Protein AF-A0A817YA42-F1 (afdb_monomer_lite)

Structure (mmCIF, N/CA/C/O backbone):
data_AF-A0A817YA42-F1
#
_entry.id   AF-A0A817YA42-F1
#
loop_
_atom_site.group_PDB
_atom_site.id
_atom_site.type_symbol
_atom_site.label_atom_id
_atom_site.label_alt_id
_atom_site.label_comp_id
_atom_site.label_asym_id
_atom_site.label_entity_id
_atom_site.label_seq_id
_atom_site.pdbx_PDB_ins_cod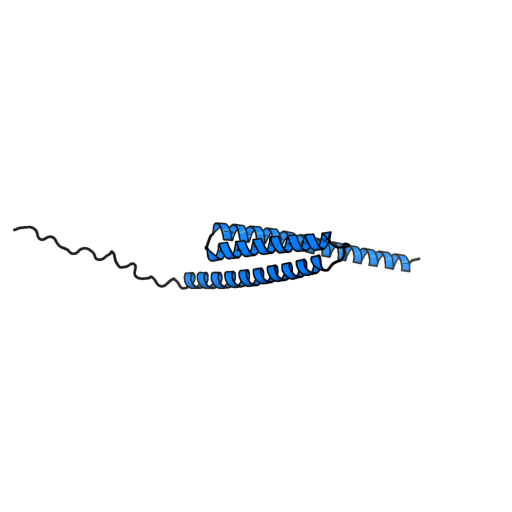e
_atom_site.Cartn_x
_atom_site.Cartn_y
_atom_site.Cartn_z
_atom_site.occupancy
_atom_site.B_iso_or_equiv
_atom_site.auth_seq_id
_atom_site.auth_comp_id
_atom_site.auth_asym_id
_atom_site.auth_atom_id
_atom_site.pdbx_PDB_model_num
ATOM 1 N N . MET A 1 1 ? -45.456 20.739 66.425 1.00 67.88 1 MET A N 1
ATOM 2 C CA . MET A 1 1 ? -44.773 19.498 66.003 1.00 67.88 1 MET A CA 1
ATOM 3 C C . MET A 1 1 ? -43.724 19.908 64.980 1.00 67.88 1 MET A C 1
ATOM 5 O O . MET A 1 1 ? -44.112 20.634 64.070 1.00 67.88 1 MET A O 1
ATOM 9 N N . PRO A 1 2 ? -42.426 19.602 65.153 1.00 51.25 2 PRO A N 1
ATOM 10 C CA . PRO A 1 2 ? -41.447 19.939 64.127 1.00 51.25 2 PRO A CA 1
ATOM 11 C C . PRO A 1 2 ? -41.668 19.028 62.901 1.00 51.25 2 PRO A C 1
ATOM 13 O O . PRO A 1 2 ? -42.015 17.859 63.088 1.00 51.25 2 PRO A O 1
ATOM 16 N N . PRO A 1 3 ? -41.540 19.544 61.668 1.00 56.12 3 PRO A N 1
ATOM 17 C CA . PRO A 1 3 ? -41.748 18.761 60.452 1.00 56.12 3 PRO A CA 1
ATOM 18 C C . PRO A 1 3 ? -40.688 17.655 60.325 1.00 56.12 3 PRO A C 1
ATOM 20 O O . PRO A 1 3 ? -39.501 17.902 60.534 1.00 56.12 3 PRO A O 1
ATOM 23 N N . GLN A 1 4 ? -41.122 16.433 60.002 1.00 65.50 4 GLN A N 1
ATOM 24 C CA . GLN A 1 4 ? -40.232 15.316 59.683 1.00 65.50 4 GLN A CA 1
ATOM 25 C C . GLN A 1 4 ? -39.715 15.496 58.250 1.00 65.50 4 GLN A C 1
ATOM 27 O O . GLN A 1 4 ? -40.502 15.562 57.311 1.00 65.50 4 GLN A O 1
ATOM 32 N N . ILE A 1 5 ? -38.396 15.618 58.099 1.00 60.88 5 ILE A N 1
ATOM 33 C CA . ILE A 1 5 ? -37.717 15.560 56.802 1.00 60.88 5 ILE A CA 1
ATOM 34 C C . ILE A 1 5 ? -37.718 14.087 56.384 1.00 60.88 5 ILE A C 1
ATOM 36 O O . ILE A 1 5 ? -37.093 13.260 57.049 1.00 60.88 5 ILE A O 1
ATOM 40 N N . ASP A 1 6 ? -38.459 13.761 55.327 1.00 60.62 6 ASP A N 1
ATOM 41 C CA . ASP A 1 6 ? -38.446 12.440 54.706 1.00 60.62 6 ASP A CA 1
ATOM 42 C C . ASP A 1 6 ? -37.123 12.269 53.945 1.00 60.62 6 ASP A C 1
ATOM 44 O O . ASP A 1 6 ? -36.902 12.870 52.894 1.00 60.62 6 ASP A O 1
ATOM 48 N N . ASN A 1 7 ? -36.202 11.505 54.534 1.00 59.59 7 ASN A N 1
ATOM 49 C CA . ASN A 1 7 ? -34.897 11.181 53.960 1.00 59.59 7 ASN A CA 1
ATOM 50 C C . ASN A 1 7 ? -34.974 9.965 53.023 1.00 59.59 7 ASN A C 1
ATOM 52 O O . ASN A 1 7 ? -34.026 9.178 52.956 1.00 59.59 7 ASN A O 1
ATOM 56 N N . THR A 1 8 ? -36.046 9.806 52.247 1.00 64.38 8 THR A N 1
ATOM 57 C CA . THR A 1 8 ? -35.938 9.051 50.996 1.00 64.38 8 THR A CA 1
ATOM 58 C C . THR A 1 8 ? -35.163 9.906 49.999 1.00 64.38 8 THR A C 1
ATOM 60 O O . THR A 1 8 ? -35.722 10.494 49.076 1.00 64.38 8 THR A O 1
ATOM 63 N N . LEU A 1 9 ? -33.851 10.017 50.218 1.00 57.41 9 LEU A N 1
ATOM 64 C CA . LEU A 1 9 ? -32.922 10.348 49.152 1.00 57.41 9 LEU A CA 1
ATOM 65 C C . LEU A 1 9 ? -33.160 9.266 48.085 1.00 57.41 9 LEU A C 1
ATOM 67 O O . LEU A 1 9 ? -32.939 8.092 48.401 1.00 57.41 9 LEU A O 1
ATOM 71 N N . PRO A 1 10 ? -33.673 9.582 46.882 1.00 56.03 10 PRO A N 1
ATOM 72 C CA . PRO A 1 10 ? -33.737 8.578 45.840 1.00 56.03 10 PRO A CA 1
ATOM 73 C C . PRO A 1 10 ? -32.297 8.132 45.590 1.00 56.03 10 PRO A C 1
ATOM 75 O O . PRO A 1 10 ? -31.451 8.915 45.162 1.00 56.03 10 PRO A O 1
ATOM 78 N N . LEU A 1 11 ? -32.015 6.866 45.889 1.00 56.91 11 LEU A N 1
ATOM 79 C CA . LEU A 1 11 ? -30.792 6.155 45.515 1.00 56.91 11 LEU A CA 1
ATOM 80 C C . LEU A 1 11 ? -30.740 5.916 43.988 1.00 56.91 11 LEU A C 1
ATOM 82 O O . LEU A 1 11 ? -30.109 4.978 43.523 1.00 56.91 11 LEU A O 1
ATOM 86 N N . ASP A 1 12 ? -31.337 6.806 43.190 1.00 57.91 12 ASP A N 1
ATOM 87 C CA . ASP A 1 12 ? -31.345 6.799 41.719 1.00 57.91 12 ASP A CA 1
ATOM 88 C C . ASP A 1 12 ? -30.008 7.302 41.133 1.00 57.91 12 ASP A C 1
ATOM 90 O O . ASP A 1 12 ? -29.924 7.748 39.989 1.00 57.91 12 ASP A O 1
ATOM 94 N N . GLY A 1 13 ? -28.943 7.276 41.937 1.00 57.34 13 GLY A N 1
ATOM 95 C CA . GLY A 1 13 ? -27.586 7.627 41.530 1.00 57.34 13 GLY A CA 1
ATOM 96 C C . GLY A 1 13 ? -26.712 6.431 41.150 1.00 57.34 13 GLY A C 1
ATOM 97 O O . GLY A 1 13 ? -25.646 6.661 40.586 1.00 57.34 13 GLY A O 1
ATOM 98 N N . ASP A 1 14 ? -27.142 5.193 41.434 1.00 56.22 14 ASP A N 1
ATOM 99 C CA . ASP A 1 14 ? -26.296 3.989 41.306 1.00 56.22 14 ASP A CA 1
ATOM 100 C C . ASP A 1 14 ? -26.826 2.918 40.332 1.00 56.22 14 ASP A C 1
ATOM 102 O O . ASP A 1 14 ? -26.160 1.914 40.093 1.00 56.22 14 ASP A O 1
ATOM 106 N N . GLU A 1 15 ? -27.956 3.145 39.654 1.00 55.56 15 GLU A N 1
ATOM 107 C CA . GLU A 1 15 ? -28.365 2.338 38.491 1.00 55.56 15 GLU A CA 1
ATOM 108 C C . GLU A 1 15 ? -27.784 2.906 37.182 1.00 55.56 15 GLU A C 1
ATOM 110 O O . GLU A 1 15 ? -28.469 3.248 36.220 1.00 55.56 15 GLU A O 1
ATOM 115 N N . LYS A 1 16 ? -26.455 2.981 37.122 1.00 58.19 16 LYS A N 1
ATOM 116 C CA . LYS A 1 16 ? -25.726 2.760 35.862 1.00 58.19 16 LYS A CA 1
ATOM 117 C C . LYS A 1 16 ? -24.800 1.564 36.039 1.00 58.19 16 LYS A C 1
ATOM 119 O O . LYS A 1 16 ? -23.617 1.620 35.729 1.00 58.19 16 LYS A O 1
ATOM 124 N N . ILE A 1 17 ? -25.373 0.488 36.574 1.00 55.91 17 ILE A N 1
ATOM 125 C CA . ILE A 1 17 ? -24.793 -0.850 36.550 1.00 55.91 17 ILE A CA 1
ATOM 126 C C . ILE A 1 17 ? -24.661 -1.234 35.078 1.00 55.91 17 ILE A C 1
ATOM 128 O O . ILE A 1 17 ? -25.667 -1.372 34.385 1.00 55.91 17 ILE A O 1
ATOM 132 N N . ASP A 1 18 ? -23.414 -1.315 34.618 1.00 60.91 18 ASP A N 1
ATOM 133 C CA . ASP A 1 18 ? -22.909 -2.114 33.502 1.00 60.91 18 ASP A CA 1
ATOM 134 C C . ASP A 1 18 ? -23.999 -2.766 32.644 1.00 60.91 18 ASP A C 1
ATOM 136 O O . ASP A 1 18 ? -24.293 -3.958 32.762 1.00 60.91 18 ASP A O 1
ATOM 140 N N . GLN A 1 19 ? -24.605 -1.980 31.751 1.0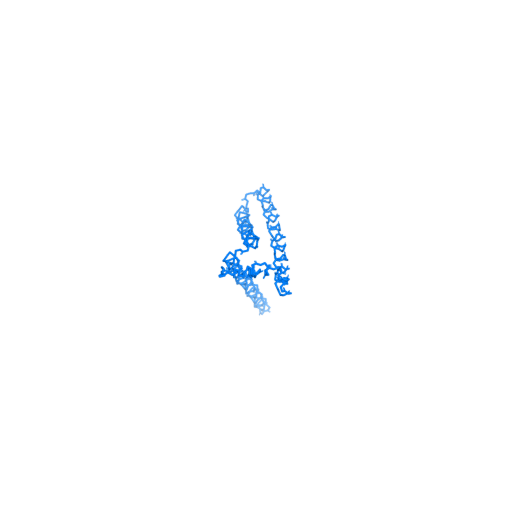0 58.50 19 GLN A N 1
ATOM 141 C CA . GLN A 1 19 ? -25.424 -2.558 30.699 1.00 58.50 19 GLN A CA 1
ATOM 142 C C . GLN A 1 19 ? -24.494 -3.494 29.915 1.00 58.50 19 GLN A C 1
ATOM 144 O O . GLN A 1 19 ? -23.466 -3.023 29.412 1.00 58.50 19 GLN A O 1
ATOM 149 N N . PRO A 1 20 ? -24.782 -4.808 29.831 1.00 60.38 20 PRO A N 1
ATOM 150 C CA . PRO A 1 20 ? -23.977 -5.695 29.013 1.00 60.38 20 PRO A CA 1
ATOM 151 C C . PRO A 1 20 ? -23.940 -5.095 27.608 1.00 60.38 20 PRO A C 1
ATOM 153 O O . PRO A 1 20 ? -24.995 -4.829 27.031 1.00 60.38 20 PRO A O 1
ATOM 156 N N . LEU A 1 21 ? -22.726 -4.812 27.108 1.00 63.69 21 LEU A N 1
ATOM 157 C CA . LEU A 1 21 ? -22.497 -4.322 25.745 1.00 63.69 21 LEU A CA 1
ATOM 158 C C . LEU A 1 21 ? -23.414 -5.104 24.818 1.00 63.69 21 LEU A C 1
ATOM 160 O O . LEU A 1 21 ? -23.349 -6.340 24.834 1.00 63.69 21 LEU A O 1
ATOM 164 N N . SER A 1 22 ? -24.254 -4.397 24.056 1.00 73.81 22 SER A N 1
ATOM 165 C CA . SER A 1 22 ? -25.194 -5.066 23.167 1.00 73.81 22 SER A CA 1
ATOM 166 C C . SER A 1 22 ? -24.409 -6.021 22.271 1.00 73.81 22 SER A C 1
ATOM 168 O O . SER A 1 22 ? -23.252 -5.754 21.921 1.00 73.81 22 SER A O 1
ATOM 170 N N . ASP A 1 23 ? -25.007 -7.149 21.897 1.00 79.75 23 ASP A N 1
ATOM 171 C CA . ASP A 1 23 ? -24.336 -8.151 21.058 1.00 79.75 23 ASP A CA 1
ATOM 172 C C . ASP A 1 23 ? -23.726 -7.526 19.787 1.00 79.75 23 ASP A C 1
ATOM 174 O O . ASP A 1 23 ? -22.699 -7.978 19.271 1.00 79.75 23 ASP A O 1
ATOM 178 N N . ASN A 1 24 ? -24.320 -6.422 19.323 1.00 80.50 24 ASN A N 1
ATOM 179 C CA . ASN A 1 24 ? -23.842 -5.629 18.203 1.00 80.50 24 ASN A CA 1
ATOM 180 C C . ASN A 1 24 ? -22.522 -4.896 18.509 1.00 80.50 24 ASN A C 1
ATOM 182 O O . ASN A 1 24 ? -21.579 -4.957 17.717 1.00 80.50 24 ASN A O 1
ATOM 186 N N . ASP A 1 25 ? -22.399 -4.282 19.685 1.00 83.31 25 ASP A N 1
ATOM 187 C CA . ASP A 1 25 ? -21.184 -3.577 20.110 1.00 83.31 25 ASP A CA 1
ATOM 188 C C . ASP A 1 25 ? -20.020 -4.549 20.329 1.00 83.31 25 ASP A C 1
ATOM 190 O O . ASP A 1 25 ? -18.876 -4.278 19.944 1.00 83.31 25 ASP A O 1
ATOM 194 N N . GLN A 1 26 ? -20.307 -5.742 20.856 1.00 78.75 26 GLN A N 1
ATOM 195 C CA . GLN A 1 26 ? -19.303 -6.798 20.990 1.00 78.75 26 GLN A CA 1
ATOM 196 C C . GLN A 1 26 ? -18.797 -7.307 19.632 1.00 78.75 26 GLN A C 1
ATOM 198 O O . GLN A 1 26 ? -17.602 -7.595 19.485 1.00 78.75 26 GLN A O 1
ATOM 203 N N . ASN A 1 27 ? -19.676 -7.411 18.630 1.00 84.62 27 ASN A N 1
ATOM 204 C CA . ASN A 1 27 ? -19.291 -7.789 17.269 1.00 84.62 27 ASN A CA 1
ATOM 205 C C . ASN A 1 27 ? -18.412 -6.713 16.609 1.00 84.62 27 ASN A C 1
ATOM 207 O O . ASN A 1 27 ? -17.389 -7.046 16.003 1.00 84.62 27 ASN A O 1
ATOM 211 N N . ILE A 1 28 ? -18.740 -5.429 16.790 1.00 82.31 28 ILE A N 1
ATOM 212 C CA . ILE A 1 28 ? -17.928 -4.305 16.292 1.00 82.31 28 ILE A CA 1
ATOM 213 C C . ILE A 1 28 ? -16.524 -4.335 16.912 1.00 82.31 28 ILE A C 1
ATOM 215 O O . ILE A 1 28 ? -15.522 -4.194 16.202 1.00 82.31 28 ILE A O 1
ATOM 219 N N . ILE A 1 29 ? -16.422 -4.573 18.223 1.00 84.06 29 ILE A N 1
ATOM 220 C CA . ILE A 1 29 ? -15.130 -4.688 18.917 1.00 84.06 29 ILE A CA 1
ATOM 221 C C . ILE A 1 29 ? -14.310 -5.864 18.364 1.00 84.06 29 ILE A C 1
ATOM 223 O O . ILE A 1 29 ? -13.099 -5.728 18.165 1.00 84.06 29 ILE A O 1
ATOM 227 N N . ARG A 1 30 ? -14.942 -7.010 18.078 1.00 86.00 30 ARG A N 1
ATOM 228 C CA . ARG A 1 30 ? -14.262 -8.169 17.472 1.00 86.00 30 ARG A CA 1
ATOM 229 C C . ARG A 1 30 ? -13.705 -7.848 16.084 1.00 86.00 30 ARG A C 1
ATOM 231 O O . ARG A 1 30 ? -12.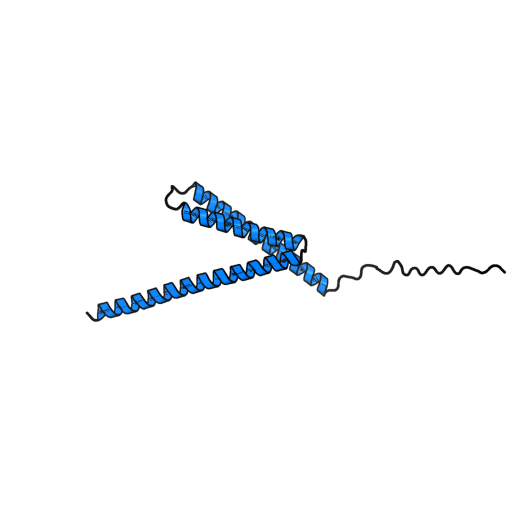528 -8.111 15.842 1.00 86.00 30 ARG A O 1
ATOM 238 N N . ILE A 1 31 ? -14.492 -7.218 15.209 1.00 86.88 31 ILE A N 1
ATOM 239 C CA . ILE A 1 31 ? -14.042 -6.827 13.860 1.00 86.88 31 ILE A CA 1
ATOM 240 C C . ILE A 1 31 ? -12.844 -5.871 13.931 1.00 86.88 31 ILE A C 1
ATOM 242 O O . ILE A 1 31 ? -11.859 -6.064 13.217 1.00 86.88 31 ILE A O 1
ATOM 246 N N . LYS A 1 32 ? -12.871 -4.889 14.842 1.00 84.56 32 LYS A N 1
ATOM 247 C CA . LYS A 1 32 ? -11.747 -3.958 15.044 1.00 84.56 32 LYS A CA 1
ATOM 248 C C . LYS A 1 32 ? -10.457 -4.675 15.462 1.00 84.56 32 LYS A C 1
ATOM 250 O O . LYS A 1 32 ? -9.381 -4.306 14.993 1.00 84.56 32 LYS A O 1
ATOM 255 N N . LYS A 1 33 ? -10.543 -5.721 16.293 1.00 87.00 33 LYS A N 1
ATOM 256 C CA . LYS A 1 33 ? -9.376 -6.538 16.682 1.00 87.00 33 LYS A CA 1
ATOM 257 C C . LYS A 1 33 ? -8.783 -7.294 15.492 1.00 87.00 33 LYS A C 1
ATOM 259 O O . LYS A 1 33 ? -7.564 -7.296 15.329 1.00 87.00 33 LYS A O 1
ATOM 264 N N . TYR A 1 34 ? -9.623 -7.890 14.645 1.00 90.19 34 TYR A N 1
ATOM 265 C CA . TYR A 1 34 ? -9.154 -8.562 13.428 1.00 90.19 34 TYR A CA 1
ATOM 266 C C . TYR A 1 34 ? -8.513 -7.581 12.442 1.00 90.19 34 TYR A C 1
ATOM 268 O O . TYR A 1 34 ? -7.458 -7.884 11.888 1.00 90.19 34 TYR A O 1
ATOM 276 N N . LEU A 1 35 ? -9.090 -6.385 12.282 1.00 88.44 35 LEU A N 1
ATOM 277 C CA . LEU A 1 35 ? -8.509 -5.324 11.457 1.00 88.44 35 LEU A CA 1
ATOM 278 C C . LEU A 1 35 ? -7.124 -4.904 11.969 1.00 88.44 35 LEU A C 1
ATOM 280 O O . LEU A 1 35 ? -6.186 -4.819 11.183 1.00 88.44 35 LEU A O 1
ATOM 284 N N . LEU A 1 36 ? -6.971 -4.696 13.281 1.00 90.44 36 LEU A N 1
ATOM 285 C CA . LEU A 1 36 ? -5.682 -4.357 13.890 1.00 90.44 36 LEU A CA 1
ATOM 286 C C . LEU A 1 36 ? -4.625 -5.441 13.617 1.00 90.44 36 LEU A C 1
ATOM 288 O O . LEU A 1 36 ? -3.504 -5.124 13.223 1.00 90.44 36 LEU A O 1
ATOM 292 N N . MET A 1 37 ? -4.990 -6.715 13.799 1.00 92.19 37 MET A N 1
ATOM 293 C CA . MET A 1 37 ? -4.094 -7.847 13.552 1.00 92.19 37 MET A CA 1
ATOM 294 C C . MET A 1 37 ? -3.676 -7.927 12.079 1.00 92.19 37 MET A C 1
ATOM 296 O O . MET A 1 37 ? -2.495 -8.109 11.789 1.00 92.19 37 MET A O 1
ATOM 300 N N . LEU A 1 38 ? -4.618 -7.733 11.152 1.00 91.06 38 LEU A N 1
ATOM 301 C CA . LEU A 1 38 ? -4.336 -7.711 9.717 1.00 91.06 38 LEU A CA 1
ATOM 302 C C . LEU A 1 38 ? -3.378 -6.569 9.346 1.00 91.06 38 LEU A C 1
ATOM 304 O O . LEU A 1 38 ? -2.391 -6.798 8.648 1.00 91.06 38 LEU A O 1
ATOM 308 N N . LEU A 1 39 ? -3.634 -5.355 9.846 1.00 89.75 39 LEU A N 1
ATOM 309 C CA . LEU A 1 39 ? -2.780 -4.187 9.606 1.00 89.75 39 LEU A CA 1
ATOM 310 C C . LEU A 1 39 ? -1.364 -4.391 10.155 1.00 89.75 39 LEU A C 1
ATOM 312 O O . LEU A 1 39 ? -0.396 -3.992 9.512 1.00 89.75 39 LEU A O 1
ATOM 316 N N . PHE A 1 40 ? -1.232 -5.043 11.311 1.00 91.19 40 PHE A N 1
ATOM 317 C CA . PHE A 1 40 ? 0.067 -5.359 11.899 1.00 91.19 40 PHE A CA 1
ATOM 318 C C . PHE A 1 40 ? 0.861 -6.368 11.062 1.00 91.19 40 PHE A C 1
ATOM 320 O O . PHE A 1 40 ? 2.036 -6.138 10.781 1.00 91.19 40 PHE A O 1
ATOM 327 N N . ILE A 1 41 ? 0.219 -7.452 10.609 1.00 93.81 41 ILE A N 1
ATOM 328 C CA . ILE A 1 41 ? 0.855 -8.442 9.725 1.00 93.81 41 ILE A CA 1
ATOM 329 C C . ILE A 1 41 ? 1.316 -7.764 8.433 1.00 93.81 41 ILE A C 1
ATOM 331 O O . ILE A 1 41 ? 2.461 -7.937 8.017 1.00 93.81 41 ILE A O 1
ATOM 335 N N . GLN A 1 42 ? 0.455 -6.944 7.832 1.00 89.19 42 GLN A N 1
ATOM 336 C CA . GLN A 1 42 ? 0.777 -6.249 6.593 1.00 89.19 42 GLN A CA 1
ATOM 337 C C . GLN A 1 42 ? 1.929 -5.252 6.776 1.00 89.19 42 GLN A C 1
ATOM 339 O O . GLN A 1 42 ? 2.812 -5.167 5.922 1.00 89.19 42 GLN A O 1
ATOM 344 N N . TRP A 1 43 ? 1.970 -4.547 7.907 1.00 92.75 43 TRP A N 1
ATOM 345 C CA . TRP A 1 43 ? 3.084 -3.669 8.252 1.00 92.75 43 TRP A CA 1
ATOM 346 C C . TRP A 1 43 ? 4.407 -4.441 8.368 1.00 92.75 43 TRP A C 1
ATOM 348 O O . TRP A 1 43 ? 5.399 -4.019 7.776 1.00 92.75 43 TRP A O 1
ATOM 358 N N . ILE A 1 44 ? 4.420 -5.604 9.033 1.00 91.38 44 ILE A N 1
ATOM 359 C CA . ILE A 1 44 ? 5.615 -6.466 9.113 1.00 91.38 44 ILE A CA 1
ATOM 360 C C . ILE A 1 44 ? 6.079 -6.883 7.716 1.00 91.38 44 ILE A C 1
ATOM 362 O O . ILE A 1 44 ? 7.267 -6.777 7.416 1.00 91.38 44 ILE A O 1
ATOM 366 N N . VAL A 1 45 ? 5.162 -7.320 6.847 1.00 89.38 45 VAL A N 1
ATOM 367 C CA . VAL A 1 45 ? 5.495 -7.701 5.464 1.00 89.38 45 VAL A CA 1
ATOM 368 C C . VAL A 1 45 ? 6.161 -6.537 4.722 1.00 89.38 45 VAL A C 1
ATOM 370 O O . VAL A 1 45 ? 7.151 -6.743 4.017 1.00 89.38 45 VAL A O 1
ATOM 373 N N . CYS A 1 46 ? 5.680 -5.307 4.920 1.00 88.38 46 CYS A N 1
ATOM 374 C CA . CYS A 1 46 ? 6.274 -4.113 4.315 1.00 88.38 46 CYS A CA 1
ATOM 375 C C . CYS A 1 46 ? 7.681 -3.827 4.854 1.00 88.38 46 CYS A C 1
ATOM 377 O O . CYS A 1 46 ? 8.585 -3.565 4.063 1.00 88.38 46 CYS A O 1
ATOM 379 N N . VAL A 1 47 ? 7.895 -3.952 6.168 1.00 89.25 47 VAL A N 1
ATOM 380 C CA . VAL A 1 47 ? 9.220 -3.781 6.791 1.00 89.25 47 VAL A CA 1
ATOM 381 C C . VAL A 1 47 ? 10.208 -4.839 6.295 1.00 89.25 47 VAL A C 1
ATOM 383 O O . VAL A 1 47 ? 11.349 -4.509 5.976 1.00 89.25 47 VAL A O 1
ATOM 386 N N . VAL A 1 48 ? 9.778 -6.098 6.172 1.00 88.69 48 VAL A N 1
ATOM 387 C CA . VAL A 1 48 ? 10.614 -7.181 5.629 1.00 88.69 48 VAL A CA 1
ATOM 388 C C . VAL A 1 48 ? 10.956 -6.914 4.164 1.00 88.69 48 VAL A C 1
ATOM 390 O O . VAL A 1 48 ? 12.121 -7.004 3.785 1.00 88.69 48 VAL A O 1
ATOM 393 N N . THR A 1 49 ? 9.973 -6.517 3.353 1.00 84.69 49 THR A N 1
ATOM 394 C CA . THR A 1 49 ? 10.183 -6.179 1.934 1.00 84.69 49 THR A CA 1
ATOM 395 C C . THR A 1 49 ? 11.149 -5.004 1.783 1.00 84.69 49 THR A C 1
ATOM 397 O O . THR A 1 49 ? 12.053 -5.046 0.950 1.00 84.69 49 THR A O 1
ATOM 400 N N . PHE A 1 50 ? 11.014 -3.984 2.634 1.00 84.69 50 PHE A N 1
ATOM 401 C CA . PHE A 1 50 ? 11.948 -2.866 2.705 1.00 84.69 50 PHE A CA 1
ATOM 402 C C . PHE A 1 50 ? 13.363 -3.324 3.081 1.00 84.69 50 PHE A C 1
ATOM 404 O O . PHE A 1 50 ? 14.321 -2.924 2.426 1.00 84.69 50 PHE A O 1
ATOM 411 N N . GLY A 1 51 ? 13.507 -4.194 4.086 1.00 86.75 51 GLY A N 1
ATOM 412 C CA . GLY A 1 51 ? 14.802 -4.745 4.494 1.00 86.75 51 GLY A CA 1
ATOM 413 C C . GLY A 1 51 ? 15.488 -5.543 3.382 1.00 86.75 51 GLY A C 1
ATOM 414 O O . GLY A 1 51 ? 16.687 -5.378 3.164 1.00 86.75 51 GLY A O 1
ATOM 415 N N . VAL A 1 52 ? 14.727 -6.347 2.631 1.00 84.69 52 VAL A N 1
ATOM 416 C CA . VAL A 1 52 ? 15.235 -7.066 1.450 1.00 84.69 52 VAL A CA 1
ATOM 417 C C . VAL A 1 52 ? 15.666 -6.080 0.363 1.00 84.69 52 VAL A C 1
ATOM 419 O O . VAL A 1 52 ? 16.773 -6.201 -0.152 1.00 84.69 52 VAL A O 1
ATOM 422 N N . GLY A 1 53 ? 14.847 -5.067 0.064 1.00 82.62 53 GLY A N 1
ATOM 423 C CA . GLY A 1 53 ? 15.192 -4.025 -0.907 1.00 82.62 53 GLY A CA 1
ATOM 424 C C . GLY A 1 53 ? 16.449 -3.243 -0.518 1.00 82.62 53 GLY A C 1
ATOM 425 O O . GLY A 1 53 ? 17.303 -2.994 -1.366 1.00 82.62 53 GLY A O 1
ATOM 426 N N . LEU A 1 54 ? 16.611 -2.921 0.768 1.00 85.81 54 LEU A N 1
ATOM 427 C CA . LEU A 1 54 ? 17.803 -2.257 1.297 1.00 85.81 54 LEU A CA 1
ATOM 428 C C . LEU A 1 54 ? 19.046 -3.134 1.168 1.00 85.81 54 LEU A C 1
ATOM 430 O O . LEU A 1 54 ? 20.101 -2.652 0.766 1.00 85.81 54 LEU A O 1
ATOM 434 N N . PHE A 1 55 ? 18.926 -4.423 1.481 1.00 85.75 55 PHE A N 1
ATOM 435 C CA . PHE A 1 55 ? 20.023 -5.367 1.313 1.00 85.75 55 PHE A CA 1
ATOM 436 C C . PHE A 1 55 ? 20.434 -5.492 -0.161 1.00 85.75 55 PHE A C 1
ATOM 438 O O . PHE A 1 55 ? 21.620 -5.397 -0.473 1.00 85.75 55 PHE A O 1
ATOM 445 N N . SER A 1 56 ? 19.467 -5.625 -1.074 1.00 79.62 56 SER A N 1
ATOM 446 C CA . SER A 1 56 ? 19.724 -5.643 -2.518 1.00 79.62 56 SER A CA 1
ATOM 447 C C . SER A 1 56 ? 20.384 -4.349 -3.005 1.00 79.62 56 SER A C 1
ATOM 449 O O . SER A 1 56 ? 21.320 -4.416 -3.795 1.00 79.62 56 SER A O 1
ATOM 451 N N . ALA A 1 57 ? 19.977 -3.190 -2.475 1.00 80.81 57 ALA A N 1
ATOM 452 C CA . ALA A 1 57 ? 20.589 -1.892 -2.773 1.00 80.81 57 ALA A CA 1
ATOM 453 C C . ALA A 1 57 ? 22.067 -1.820 -2.406 1.00 80.81 57 ALA A C 1
ATOM 455 O O . ALA A 1 57 ? 22.868 -1.262 -3.149 1.00 80.81 57 ALA A O 1
ATOM 456 N N . LEU A 1 58 ? 22.414 -2.369 -1.244 1.00 82.62 58 LEU A N 1
ATOM 457 C CA . LEU A 1 58 ? 23.785 -2.381 -0.747 1.00 82.62 58 LEU A CA 1
ATOM 458 C C . LEU A 1 58 ? 24.653 -3.419 -1.474 1.00 82.62 58 LEU A C 1
ATOM 460 O O . LEU A 1 58 ? 25.870 -3.258 -1.522 1.00 82.62 58 LEU A O 1
ATOM 464 N N . ALA A 1 59 ? 24.040 -4.472 -2.024 1.00 80.56 59 ALA A N 1
ATOM 465 C CA . ALA A 1 59 ? 24.727 -5.544 -2.740 1.00 80.56 59 ALA A CA 1
ATOM 466 C C . ALA A 1 59 ? 24.915 -5.269 -4.247 1.00 80.56 59 ALA A C 1
ATOM 468 O O . ALA A 1 59 ? 25.834 -5.823 -4.854 1.00 80.56 59 ALA A O 1
ATOM 469 N N . GLU A 1 60 ? 24.067 -4.447 -4.875 1.00 73.25 60 GLU A N 1
ATOM 470 C CA . GLU A 1 60 ? 24.156 -4.145 -6.308 1.00 73.25 60 GLU A CA 1
ATOM 471 C C . GLU A 1 60 ? 25.274 -3.142 -6.642 1.00 73.25 60 GLU A C 1
ATOM 473 O O . GLU A 1 60 ? 25.325 -2.016 -6.147 1.00 73.25 60 GLU A O 1
ATOM 478 N N . ASN A 1 61 ? 26.143 -3.524 -7.583 1.00 65.12 61 ASN A N 1
ATOM 479 C CA . ASN A 1 61 ? 27.181 -2.656 -8.131 1.00 65.12 61 ASN A CA 1
ATOM 480 C C . ASN A 1 61 ? 26.569 -1.731 -9.209 1.00 65.12 61 ASN A C 1
ATOM 482 O O . ASN A 1 61 ? 26.399 -2.118 -10.363 1.00 65.12 61 ASN A O 1
ATOM 486 N N . SER A 1 62 ? 26.172 -0.533 -8.775 1.00 57.94 62 SER A N 1
ATOM 487 C CA . SER A 1 62 ? 25.915 0.728 -9.503 1.00 57.94 62 SER A CA 1
ATOM 488 C C . SER A 1 62 ? 24.954 0.819 -10.705 1.00 57.94 62 SER A C 1
ATOM 490 O O . SER A 1 62 ? 24.442 1.914 -10.941 1.00 57.94 62 SER A O 1
ATOM 492 N N . ALA A 1 63 ? 24.623 -0.250 -11.433 1.00 61.62 63 ALA A N 1
ATOM 493 C CA . ALA A 1 63 ? 23.839 -0.130 -12.673 1.00 61.62 63 ALA A CA 1
ATOM 494 C C . ALA A 1 63 ? 22.321 0.082 -12.461 1.00 61.62 63 ALA A C 1
ATOM 496 O O . ALA A 1 63 ? 21.676 0.730 -13.281 1.00 61.62 63 ALA A O 1
ATOM 497 N N . ASN A 1 64 ? 21.755 -0.401 -11.349 1.00 70.81 64 ASN A N 1
ATOM 498 C CA . ASN A 1 64 ? 20.309 -0.354 -11.066 1.00 70.81 64 ASN A CA 1
ATOM 499 C C . ASN A 1 64 ? 19.923 0.539 -9.878 1.00 70.81 64 ASN A C 1
ATOM 501 O O . ASN A 1 64 ? 18.779 0.497 -9.421 1.00 70.81 64 ASN A O 1
ATOM 505 N N . ILE A 1 65 ? 20.841 1.392 -9.404 1.00 74.75 65 ILE A N 1
ATOM 506 C CA . ILE A 1 65 ? 20.641 2.229 -8.208 1.00 74.75 65 ILE A CA 1
ATOM 507 C C . ILE A 1 65 ? 19.307 2.994 -8.255 1.00 74.75 65 ILE A C 1
ATOM 509 O O . ILE A 1 65 ? 18.626 3.093 -7.239 1.00 74.75 65 ILE A O 1
ATOM 513 N N . SER A 1 66 ? 18.891 3.496 -9.424 1.00 78.94 66 SER A N 1
ATOM 514 C CA . SER A 1 66 ? 17.639 4.255 -9.555 1.00 78.94 66 SER A CA 1
ATOM 515 C C . SER A 1 66 ? 16.390 3.419 -9.241 1.00 78.94 66 SER A C 1
ATOM 517 O O . SER A 1 66 ? 15.568 3.842 -8.428 1.00 78.94 66 SER A O 1
ATOM 519 N N . ASN A 1 67 ? 16.271 2.216 -9.811 1.00 77.88 67 ASN A N 1
ATOM 520 C CA . ASN A 1 67 ? 15.124 1.330 -9.580 1.00 77.88 67 ASN A CA 1
ATOM 521 C C . ASN A 1 67 ? 15.094 0.840 -8.130 1.00 77.88 67 ASN A C 1
ATOM 523 O O . ASN A 1 67 ? 14.042 0.798 -7.490 1.00 77.88 67 ASN A O 1
ATOM 527 N N . THR A 1 68 ? 16.268 0.532 -7.589 1.00 80.50 68 THR A N 1
ATOM 528 C CA . THR A 1 68 ? 16.404 0.041 -6.223 1.00 80.50 68 THR A CA 1
ATOM 529 C C . THR A 1 68 ? 16.083 1.129 -5.185 1.00 80.50 68 THR A C 1
ATOM 531 O O . THR A 1 68 ? 15.377 0.865 -4.209 1.00 80.50 68 THR A O 1
ATOM 534 N N . ILE A 1 69 ? 16.471 2.387 -5.433 1.00 83.19 69 ILE A N 1
ATOM 535 C CA . ILE A 1 69 ? 16.044 3.542 -4.622 1.00 83.19 69 ILE A CA 1
ATOM 536 C C . ILE A 1 69 ? 14.526 3.764 -4.715 1.00 83.19 69 ILE A C 1
ATOM 538 O O . ILE A 1 69 ? 13.888 4.030 -3.696 1.00 83.19 69 ILE A O 1
ATOM 542 N N . GLN A 1 70 ? 13.922 3.640 -5.901 1.00 80.75 70 GLN A N 1
ATOM 543 C CA . GLN A 1 70 ? 12.468 3.785 -6.060 1.00 80.75 70 GLN A CA 1
ATOM 544 C C . GLN A 1 70 ? 11.697 2.726 -5.258 1.00 80.75 70 GLN A C 1
ATOM 546 O O . GLN A 1 70 ? 10.725 3.064 -4.579 1.00 80.75 70 GLN A O 1
ATOM 551 N N . LEU A 1 71 ? 12.158 1.470 -5.271 1.00 80.31 71 LEU A N 1
ATOM 552 C CA . LEU A 1 71 ? 11.582 0.388 -4.463 1.00 80.31 71 LEU A CA 1
ATOM 553 C C . LEU A 1 71 ? 11.712 0.656 -2.957 1.00 80.31 71 LEU A C 1
ATOM 555 O O . LEU A 1 71 ? 10.756 0.434 -2.211 1.00 80.31 71 LEU A O 1
ATOM 559 N N . LEU A 1 72 ? 12.855 1.185 -2.510 1.00 86.31 72 LEU A N 1
ATOM 560 C CA . LEU A 1 72 ? 13.070 1.600 -1.120 1.00 86.31 72 LEU A CA 1
ATOM 561 C C . LEU A 1 72 ? 12.092 2.698 -0.688 1.00 86.31 72 LEU A C 1
ATOM 563 O O . LEU A 1 72 ? 11.448 2.571 0.355 1.00 86.31 72 LEU A O 1
ATOM 567 N N . ILE A 1 73 ? 11.946 3.753 -1.496 1.00 87.25 73 ILE A N 1
ATOM 568 C CA . ILE A 1 73 ? 11.012 4.855 -1.219 1.00 87.25 73 ILE A CA 1
ATOM 569 C C . ILE A 1 73 ? 9.581 4.323 -1.145 1.00 87.25 73 ILE A C 1
ATOM 571 O O . ILE A 1 73 ? 8.859 4.633 -0.197 1.00 87.25 73 ILE A O 1
ATOM 575 N N . LEU A 1 74 ? 9.181 3.481 -2.102 1.00 84.31 74 LEU A N 1
ATOM 576 C CA . LEU A 1 74 ? 7.854 2.874 -2.115 1.00 84.31 74 LEU A CA 1
ATOM 577 C C . LEU A 1 74 ? 7.610 2.034 -0.851 1.00 84.31 74 LEU A C 1
ATOM 579 O O . LEU A 1 74 ? 6.573 2.187 -0.206 1.00 84.31 74 LEU A O 1
ATOM 583 N N . GLY A 1 75 ? 8.581 1.210 -0.448 1.00 85.25 75 GLY A N 1
ATOM 584 C CA . GLY A 1 75 ? 8.505 0.411 0.777 1.00 85.25 75 GLY A CA 1
ATOM 585 C C . GLY A 1 75 ? 8.347 1.261 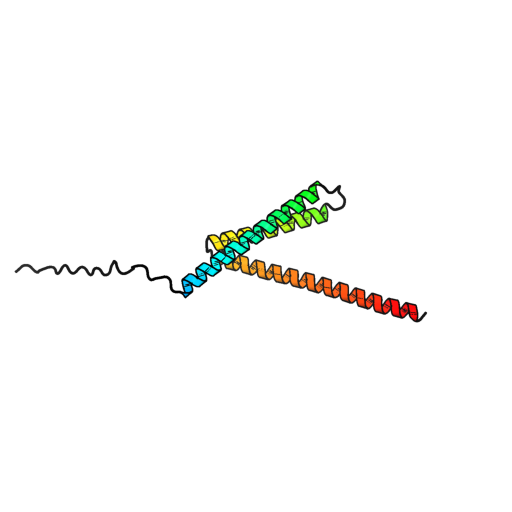2.042 1.00 85.25 75 GLY A C 1
ATOM 586 O O . GLY A 1 75 ? 7.532 0.927 2.907 1.00 85.25 75 GLY A O 1
ATOM 587 N N . ILE A 1 76 ? 9.057 2.391 2.137 1.00 90.12 76 ILE A N 1
ATOM 588 C CA . ILE A 1 76 ? 8.923 3.345 3.254 1.00 90.12 76 ILE A CA 1
ATOM 589 C C . ILE A 1 76 ? 7.527 3.966 3.270 1.00 90.12 76 ILE A C 1
ATOM 591 O O . ILE A 1 76 ? 6.872 3.966 4.312 1.00 90.12 76 ILE A O 1
ATOM 595 N N . VAL A 1 77 ? 7.056 4.471 2.127 1.00 90.62 77 VAL A N 1
ATOM 596 C CA . VAL A 1 77 ? 5.742 5.122 2.013 1.00 90.62 77 VAL A CA 1
ATOM 597 C C . VAL A 1 77 ? 4.628 4.161 2.428 1.00 90.62 77 VAL A C 1
ATOM 599 O O . VAL A 1 77 ? 3.771 4.521 3.238 1.00 90.62 77 VAL A O 1
ATOM 602 N N . ILE A 1 78 ? 4.679 2.918 1.947 1.00 89.06 78 ILE A N 1
ATOM 603 C CA . ILE A 1 78 ? 3.706 1.880 2.297 1.00 89.06 78 ILE A CA 1
ATOM 604 C C . ILE A 1 78 ? 3.802 1.517 3.792 1.00 89.06 78 ILE A C 1
ATOM 606 O O . ILE A 1 78 ? 2.779 1.383 4.464 1.00 89.06 78 ILE A O 1
ATOM 610 N N . SER A 1 79 ? 5.012 1.419 4.350 1.00 90.38 79 SER A N 1
ATOM 611 C CA . SER A 1 79 ? 5.204 1.123 5.778 1.00 90.38 79 SER A CA 1
ATOM 612 C C . SER A 1 79 ? 4.636 2.226 6.677 1.00 90.38 79 SER A C 1
ATOM 614 O O . SER A 1 79 ? 3.971 1.927 7.670 1.00 90.38 79 SER A O 1
ATOM 616 N N . ILE A 1 80 ? 4.840 3.499 6.322 1.00 92.12 80 ILE A N 1
ATOM 617 C CA . ILE A 1 80 ? 4.262 4.647 7.040 1.00 92.12 80 ILE A CA 1
ATOM 618 C C . ILE A 1 80 ? 2.734 4.630 6.933 1.00 92.12 80 ILE A C 1
ATOM 620 O O . ILE A 1 80 ? 2.050 4.849 7.933 1.00 92.12 80 ILE A O 1
ATOM 624 N N . TYR A 1 81 ? 2.192 4.324 5.752 1.00 92.88 81 TYR A N 1
ATOM 625 C CA . TYR A 1 81 ? 0.749 4.213 5.540 1.00 92.88 81 TYR A CA 1
ATOM 626 C C . TYR A 1 81 ? 0.104 3.158 6.456 1.00 92.88 81 TYR A C 1
ATOM 628 O O . TYR A 1 81 ? -0.870 3.459 7.153 1.00 92.88 81 TYR A 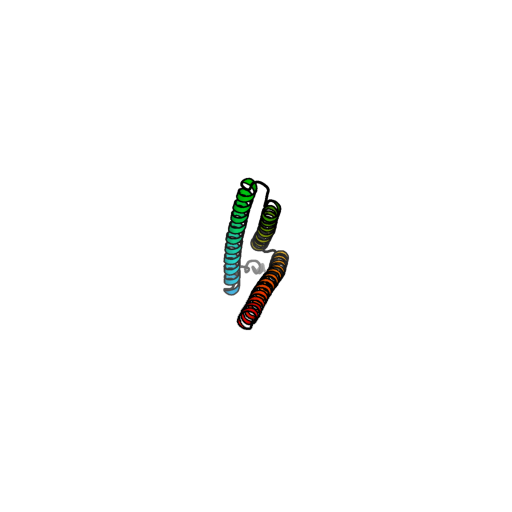O 1
ATOM 636 N N . TYR A 1 82 ? 0.669 1.948 6.531 1.00 91.56 82 TYR A N 1
ATOM 637 C CA . TYR A 1 82 ? 0.145 0.906 7.423 1.00 91.56 82 TYR A CA 1
ATOM 638 C C . TYR A 1 82 ? 0.360 1.225 8.905 1.00 91.56 82 TYR A C 1
ATOM 640 O O . TYR A 1 82 ? -0.522 0.937 9.715 1.00 91.56 82 TYR A O 1
ATOM 648 N N . LEU A 1 83 ? 1.473 1.873 9.268 1.00 92.81 83 LEU A N 1
ATOM 649 C CA . LEU A 1 83 ? 1.699 2.339 10.637 1.00 92.81 83 LEU A CA 1
ATOM 650 C C . LEU A 1 83 ? 0.640 3.368 11.055 1.00 92.81 83 LEU A C 1
ATOM 652 O O . LEU A 1 83 ? 0.094 3.282 12.155 1.00 92.81 83 LEU A O 1
ATOM 656 N N . PHE A 1 84 ? 0.306 4.309 10.169 1.00 93.19 84 PHE A N 1
ATOM 657 C CA . PHE A 1 84 ? -0.759 5.282 10.402 1.00 93.19 84 PHE A CA 1
ATOM 658 C C . PHE A 1 84 ? -2.114 4.593 10.609 1.00 93.19 84 PHE A C 1
ATOM 660 O O . PHE A 1 84 ? -2.811 4.898 11.578 1.00 93.19 84 PHE A O 1
ATOM 667 N N . GLY A 1 85 ? -2.455 3.612 9.765 1.00 90.94 85 GLY A N 1
ATOM 668 C CA . GLY A 1 85 ? -3.668 2.804 9.928 1.00 90.94 85 GLY A CA 1
ATOM 669 C C . GLY A 1 85 ? -3.713 2.050 11.258 1.00 90.94 85 GLY A C 1
ATOM 670 O O . GLY A 1 85 ? -4.750 2.023 11.927 1.00 90.94 85 GLY A O 1
ATOM 671 N N . LEU A 1 86 ? -2.579 1.493 11.689 1.00 93.31 86 LEU A N 1
ATOM 672 C CA . LEU A 1 86 ? -2.457 0.784 12.961 1.00 93.31 86 LEU A CA 1
ATOM 673 C C . LEU A 1 86 ? -2.672 1.725 14.151 1.00 93.31 86 LEU A C 1
ATOM 675 O O . LEU A 1 86 ? -3.463 1.412 15.041 1.00 93.31 86 LEU A O 1
ATOM 679 N N . VAL A 1 87 ? -2.040 2.902 14.144 1.00 93.31 87 VAL A N 1
ATOM 680 C CA . VAL A 1 87 ? -2.207 3.916 15.199 1.00 93.31 87 VAL A CA 1
ATOM 681 C C . VAL A 1 87 ? -3.638 4.454 15.231 1.00 93.31 87 VAL A C 1
ATOM 683 O O . VAL A 1 87 ? -4.211 4.579 16.314 1.00 93.31 87 VAL A O 1
ATOM 686 N N . ALA A 1 88 ? -4.234 4.740 14.071 1.00 91.75 88 ALA A N 1
ATOM 687 C CA . ALA A 1 88 ? -5.614 5.211 13.977 1.00 91.75 88 ALA A CA 1
ATOM 688 C C . ALA A 1 88 ? -6.606 4.174 14.526 1.00 91.75 88 ALA A C 1
ATOM 690 O O . ALA A 1 88 ? -7.509 4.530 15.285 1.00 91.75 88 ALA A O 1
ATOM 691 N N . THR A 1 89 ? -6.392 2.893 14.211 1.00 91.06 89 THR A N 1
ATOM 692 C CA . THR A 1 89 ? -7.206 1.778 14.720 1.00 91.06 89 THR A CA 1
ATOM 693 C C . THR A 1 89 ? -7.020 1.594 16.225 1.00 91.06 89 THR A C 1
ATOM 695 O O . THR A 1 89 ? -8.004 1.468 16.951 1.00 91.06 89 THR A O 1
ATOM 698 N N . TYR A 1 90 ? -5.775 1.632 16.711 1.00 90.12 90 TYR A N 1
ATOM 699 C CA . TYR A 1 90 ? -5.451 1.462 18.130 1.00 90.12 90 TYR A CA 1
ATOM 700 C C . TYR A 1 90 ? -6.040 2.578 18.997 1.00 90.12 90 TYR A C 1
ATOM 702 O O . TYR A 1 90 ? -6.656 2.309 20.026 1.00 90.12 90 TYR A O 1
ATOM 710 N N . LYS A 1 91 ? -5.896 3.835 18.560 1.00 91.00 91 LYS A N 1
ATOM 711 C CA . LYS A 1 91 ? -6.430 5.007 19.268 1.00 91.00 91 LYS A CA 1
ATOM 712 C C . LYS A 1 91 ? -7.917 5.263 19.008 1.00 91.00 91 LYS A C 1
ATOM 714 O O . LYS A 1 91 ? -8.461 6.206 19.567 1.00 91.00 91 LYS A O 1
ATOM 719 N N . GLN A 1 92 ? -8.557 4.460 18.156 1.00 87.38 92 GLN A N 1
ATOM 720 C CA . GLN A 1 92 ? -9.953 4.630 17.744 1.00 87.38 92 GLN A CA 1
ATOM 721 C C . GLN A 1 92 ? -10.259 6.041 17.201 1.00 87.38 92 GLN A C 1
ATOM 723 O O . GLN A 1 92 ? -11.350 6.572 17.393 1.00 87.38 92 GLN A O 1
ATOM 728 N N . HIS A 1 93 ? -9.300 6.662 16.505 1.00 87.88 93 HIS A N 1
ATOM 729 C CA . HIS A 1 93 ? -9.508 7.973 15.891 1.00 87.88 93 HIS A CA 1
ATOM 730 C C . HIS A 1 93 ? -10.344 7.824 14.616 1.00 87.88 93 HIS A C 1
ATOM 732 O O . HIS A 1 93 ? -9.813 7.451 13.570 1.00 87.88 93 HIS A O 1
ATOM 738 N N . GLU A 1 94 ? -11.632 8.165 14.683 1.00 86.38 94 GLU A N 1
ATOM 739 C CA . GLU A 1 94 ? -12.572 8.061 13.553 1.00 86.38 94 GLU A CA 1
ATOM 740 C C . GLU A 1 94 ? -12.089 8.822 12.311 1.00 86.38 94 GLU A C 1
ATOM 742 O O . GLU A 1 94 ? -12.050 8.267 11.214 1.00 86.38 94 GLU A O 1
ATOM 747 N N . ILE A 1 95 ? -11.620 10.062 12.492 1.00 91.75 95 ILE A N 1
ATOM 748 C CA . ILE A 1 95 ? -11.060 10.879 11.404 1.00 91.75 95 ILE A CA 1
ATOM 749 C C . ILE A 1 95 ? -9.805 10.216 10.816 1.00 91.75 95 ILE A C 1
ATOM 751 O O . ILE A 1 95 ? -9.628 10.184 9.601 1.00 91.75 95 ILE A O 1
ATOM 755 N N . GLY A 1 96 ? -8.947 9.642 11.666 1.00 88.81 96 GLY A N 1
ATOM 756 C CA . GLY A 1 96 ? -7.743 8.934 11.227 1.00 88.81 96 GLY A CA 1
ATOM 757 C C . GLY A 1 96 ? -8.071 7.697 10.390 1.00 88.81 96 GLY A C 1
ATOM 758 O O . GLY A 1 96 ? -7.447 7.473 9.354 1.00 88.81 96 GLY A O 1
ATOM 759 N N . LEU A 1 97 ? -9.091 6.934 10.794 1.00 89.44 97 LEU A N 1
ATOM 760 C CA . LEU A 1 97 ? -9.589 5.777 10.048 1.00 89.44 97 LEU A CA 1
ATOM 761 C C . LEU A 1 97 ? -10.193 6.184 8.700 1.00 89.44 97 LEU A C 1
ATOM 763 O O . LEU A 1 97 ? -9.939 5.516 7.697 1.00 89.44 97 LEU A O 1
ATOM 767 N N . LEU A 1 98 ? -10.932 7.294 8.651 1.00 91.06 98 LEU A N 1
ATOM 768 C CA . LEU A 1 98 ? -11.504 7.814 7.409 1.00 91.06 98 LEU A CA 1
ATOM 769 C C . LEU A 1 98 ? -10.413 8.272 6.430 1.00 91.06 98 LEU A C 1
ATOM 771 O O . LEU A 1 98 ? -10.470 7.932 5.247 1.00 91.06 98 LEU A O 1
ATOM 775 N N . ILE A 1 99 ? -9.382 8.974 6.912 1.00 91.69 99 ILE A N 1
ATOM 776 C CA . ILE A 1 99 ? -8.216 9.360 6.098 1.00 91.69 99 ILE A CA 1
ATOM 777 C C . ILE A 1 99 ? -7.473 8.115 5.597 1.00 91.69 99 ILE A C 1
ATOM 779 O O . ILE A 1 99 ? -7.177 8.016 4.407 1.00 91.69 99 ILE A O 1
ATOM 783 N N . PHE A 1 100 ? -7.210 7.146 6.478 1.00 92.44 100 PHE A N 1
ATOM 784 C CA . PHE A 1 100 ? -6.551 5.888 6.122 1.00 92.44 100 PHE A CA 1
ATOM 785 C C . PHE A 1 100 ? -7.310 5.131 5.021 1.00 92.44 100 PHE A C 1
ATOM 787 O O . PHE A 1 100 ? -6.705 4.708 4.030 1.00 92.44 100 PHE A O 1
ATOM 794 N N . ALA A 1 101 ? -8.632 5.012 5.162 1.00 89.94 101 ALA A N 1
ATOM 795 C CA . ALA A 1 101 ? -9.494 4.390 4.163 1.00 89.94 101 ALA A CA 1
ATOM 796 C C . ALA A 1 101 ? -9.467 5.163 2.835 1.00 89.94 101 ALA A C 1
ATOM 798 O O . ALA A 1 101 ? -9.312 4.559 1.778 1.00 89.94 101 ALA A O 1
ATOM 799 N N . SER A 1 102 ? -9.541 6.496 2.886 1.00 94.31 102 SER A N 1
ATOM 800 C CA . SER A 1 102 ? -9.546 7.356 1.694 1.00 94.31 102 SER A CA 1
ATOM 801 C C . SER A 1 102 ? -8.243 7.239 0.898 1.00 94.31 102 SER A C 1
ATOM 803 O O . SER A 1 102 ? -8.273 7.056 -0.318 1.00 94.31 102 SER A O 1
ATOM 805 N N . ILE A 1 103 ? -7.093 7.264 1.582 1.00 92.44 103 ILE A N 1
ATOM 806 C CA . ILE A 1 103 ? -5.780 7.041 0.956 1.00 92.44 103 ILE A CA 1
ATOM 807 C C . ILE A 1 103 ? -5.709 5.630 0.353 1.00 92.44 103 ILE A C 1
ATOM 809 O O . ILE A 1 103 ? -5.223 5.468 -0.765 1.00 92.44 103 ILE A O 1
ATOM 813 N N . GLY A 1 104 ? -6.241 4.623 1.053 1.00 88.94 104 GLY A N 1
ATOM 814 C CA . GLY A 1 104 ? -6.295 3.245 0.558 1.00 88.94 104 GLY A CA 1
ATOM 815 C C . GLY A 1 104 ? -7.097 3.107 -0.735 1.00 88.94 104 GLY A C 1
ATOM 816 O O . GLY A 1 104 ? -6.647 2.443 -1.667 1.00 88.94 104 GLY A O 1
ATOM 817 N N . VAL A 1 105 ? -8.243 3.788 -0.833 1.00 92.44 105 VAL A N 1
ATOM 818 C CA . VAL A 1 105 ? -9.069 3.821 -2.052 1.00 92.44 105 VAL A CA 1
ATOM 819 C C . VAL A 1 105 ? -8.316 4.474 -3.211 1.00 92.44 105 VAL A C 1
ATOM 821 O O . VAL A 1 105 ? -8.292 3.919 -4.308 1.00 92.44 105 VAL A O 1
ATOM 824 N N . ILE A 1 106 ? -7.655 5.612 -2.978 1.00 93.62 106 ILE A N 1
ATOM 825 C CA . ILE A 1 106 ? -6.858 6.294 -4.012 1.00 93.62 106 ILE A CA 1
ATOM 826 C C . ILE A 1 106 ? -5.732 5.379 -4.512 1.00 93.62 106 ILE A C 1
ATOM 828 O O . ILE A 1 106 ? -5.528 5.243 -5.719 1.00 93.62 106 ILE A O 1
ATOM 832 N N . PHE A 1 107 ? -5.028 4.714 -3.594 1.00 87.81 107 PHE A N 1
ATOM 833 C CA . PHE A 1 107 ? -3.943 3.798 -3.935 1.00 87.81 107 PHE A CA 1
ATOM 834 C C . PHE A 1 107 ? -4.441 2.579 -4.726 1.00 87.81 107 PHE A C 1
ATOM 836 O O . PHE A 1 107 ? -3.832 2.196 -5.726 1.00 87.81 107 PHE A O 1
ATOM 843 N N . PHE A 1 108 ? -5.587 2.015 -4.337 1.00 87.12 108 PHE A N 1
ATOM 844 C CA . PHE A 1 108 ? -6.234 0.923 -5.065 1.00 87.12 108 PHE A CA 1
ATOM 845 C C . PHE A 1 108 ? -6.602 1.328 -6.500 1.00 87.12 108 PHE A C 1
ATOM 847 O O . PHE A 1 108 ? -6.311 0.588 -7.439 1.00 87.12 108 PHE A O 1
ATOM 854 N N . ILE A 1 109 ? -7.171 2.525 -6.687 1.00 92.38 109 ILE A N 1
ATOM 855 C CA . ILE A 1 109 ? -7.491 3.064 -8.018 1.00 92.38 109 ILE A CA 1
ATOM 856 C C . ILE A 1 109 ? -6.219 3.214 -8.864 1.00 92.38 109 ILE A C 1
ATOM 858 O O . ILE A 1 109 ? -6.211 2.817 -10.028 1.00 92.38 109 ILE A O 1
ATOM 862 N N . ALA A 1 110 ? -5.129 3.733 -8.292 1.00 85.19 110 ALA A N 1
ATOM 863 C CA . ALA A 1 110 ? -3.864 3.893 -9.010 1.00 85.19 110 ALA A CA 1
ATOM 864 C C . ALA A 1 110 ? -3.283 2.546 -9.480 1.00 85.19 110 ALA A C 1
ATOM 866 O O . ALA A 1 110 ? -2.883 2.421 -10.640 1.00 85.19 110 ALA A O 1
ATOM 867 N N . ILE A 1 111 ? -3.291 1.524 -8.615 1.00 87.44 111 ILE A N 1
ATOM 868 C CA . ILE A 1 111 ? -2.863 0.164 -8.980 1.00 87.44 111 ILE A CA 1
ATOM 869 C C . ILE A 1 111 ? -3.756 -0.406 -10.080 1.00 87.44 111 ILE A C 1
ATOM 871 O O . ILE A 1 111 ? -3.245 -0.983 -11.039 1.00 87.44 111 ILE A O 1
ATOM 875 N N . PHE A 1 112 ? -5.074 -0.231 -9.969 1.00 90.12 112 PHE A N 1
ATOM 876 C CA . PHE A 1 112 ? -6.021 -0.719 -10.968 1.00 90.12 112 PHE A CA 1
ATOM 877 C C . PHE A 1 112 ? -5.765 -0.096 -12.350 1.00 90.12 112 PHE A C 1
ATOM 879 O O . PHE A 1 112 ? -5.724 -0.815 -13.349 1.00 90.12 112 PHE A O 1
ATOM 886 N N . ILE A 1 113 ? -5.516 1.217 -12.410 1.00 91.50 113 ILE A N 1
ATOM 887 C CA . ILE A 1 113 ? -5.163 1.915 -13.657 1.00 91.50 113 ILE A CA 1
ATOM 888 C C . ILE A 1 113 ? -3.838 1.387 -14.220 1.00 91.50 113 ILE A C 1
ATOM 890 O O . ILE A 1 113 ? -3.756 1.101 -15.416 1.00 91.50 113 ILE A O 1
ATOM 894 N N . LEU A 1 114 ? -2.816 1.217 -13.375 1.00 89.88 114 LEU A N 1
ATOM 895 C CA . LEU A 1 114 ? -1.515 0.691 -13.796 1.00 89.88 114 LEU A CA 1
ATOM 896 C C . LEU A 1 114 ? -1.643 -0.721 -14.388 1.00 89.88 114 LEU A C 1
ATOM 898 O O . LEU A 1 114 ? -1.097 -0.996 -15.456 1.00 89.88 114 LEU A O 1
ATOM 902 N N . PHE A 1 115 ? -2.406 -1.599 -13.734 1.00 87.06 115 PHE A N 1
ATOM 903 C CA . PHE A 1 115 ? -2.676 -2.948 -14.233 1.00 87.06 115 PHE A CA 1
ATOM 904 C C . PHE A 1 115 ? -3.440 -2.923 -15.560 1.00 87.06 115 PHE A C 1
ATOM 906 O O . PHE A 1 115 ? -3.073 -3.636 -16.495 1.00 87.06 115 PHE A O 1
ATOM 913 N N . GLY A 1 116 ? -4.464 -2.069 -15.670 1.00 90.31 116 GLY A N 1
ATOM 914 C CA . GLY A 1 116 ? -5.217 -1.877 -16.909 1.00 90.31 116 GLY A CA 1
ATOM 915 C C . GLY A 1 116 ? -4.323 -1.433 -18.069 1.00 90.31 116 GLY A C 1
ATOM 916 O O . GLY A 1 116 ? -4.418 -1.980 -19.167 1.00 90.31 116 GLY A O 1
ATOM 917 N N . TYR A 1 117 ? -3.393 -0.512 -17.812 1.00 97.06 117 TYR A N 1
ATOM 918 C CA . TYR A 1 117 ? -2.418 -0.069 -18.806 1.00 97.06 117 TYR A CA 1
ATOM 919 C C . TYR A 1 117 ? -1.489 -1.205 -19.262 1.00 97.06 117 TYR A C 1
ATOM 921 O O . TYR A 1 117 ? -1.313 -1.401 -20.464 1.00 97.06 117 TYR A O 1
ATOM 929 N N . ILE A 1 118 ? -0.944 -2.000 -18.334 1.00 93.06 118 ILE A N 1
ATOM 930 C CA . ILE A 1 118 ? -0.077 -3.144 -18.671 1.00 93.06 118 ILE A CA 1
ATOM 931 C C . ILE A 1 118 ? -0.816 -4.147 -19.572 1.00 93.06 118 ILE A C 1
ATOM 933 O O . ILE A 1 118 ? -0.263 -4.592 -20.579 1.00 93.06 118 ILE A O 1
ATOM 937 N N . ILE A 1 119 ? -2.076 -4.467 -19.258 1.00 92.50 119 ILE A N 1
ATOM 938 C CA . ILE A 1 119 ? -2.897 -5.389 -20.061 1.00 92.50 119 ILE A CA 1
ATOM 939 C C . ILE A 1 119 ? -3.126 -4.836 -21.474 1.00 92.50 119 ILE A C 1
ATOM 941 O O . ILE A 1 119 ? -2.994 -5.579 -22.452 1.00 92.50 119 ILE A O 1
ATOM 945 N N . LEU A 1 120 ? -3.437 -3.542 -21.600 1.00 93.88 120 LEU A N 1
ATOM 946 C CA . LEU A 1 120 ? -3.612 -2.896 -22.903 1.00 93.88 120 LEU A CA 1
ATOM 947 C C . LEU A 1 120 ? -2.333 -2.962 -23.742 1.00 93.88 120 LEU A C 1
ATOM 949 O O . LEU A 1 120 ? -2.402 -3.305 -24.923 1.00 93.88 120 LEU A O 1
ATOM 953 N N . VAL A 1 121 ? -1.171 -2.707 -23.135 1.00 95.25 121 VAL A N 1
ATOM 954 C CA . VAL A 1 121 ? 0.129 -2.790 -23.820 1.00 95.25 121 VAL A CA 1
ATOM 955 C C . VAL A 1 121 ? 0.409 -4.215 -24.301 1.00 95.25 121 VAL A C 1
ATOM 957 O O . VAL A 1 121 ? 0.738 -4.405 -25.471 1.00 95.25 121 VAL A O 1
ATOM 960 N N . ILE A 1 122 ? 0.231 -5.228 -23.448 1.00 94.25 122 ILE A N 1
ATOM 961 C CA . ILE A 1 122 ? 0.442 -6.638 -23.828 1.00 94.25 122 ILE A CA 1
ATOM 962 C C . ILE A 1 122 ? -0.509 -7.049 -24.961 1.00 94.25 122 ILE A C 1
ATOM 964 O O . ILE A 1 122 ? -0.095 -7.715 -25.914 1.00 94.25 122 ILE A O 1
ATOM 968 N N . THR A 1 123 ? -1.773 -6.628 -24.890 1.00 93.19 123 THR A N 1
ATOM 969 C CA . THR A 1 123 ? -2.772 -6.918 -25.928 1.00 93.19 123 THR A CA 1
ATOM 970 C C . THR A 1 123 ? -2.386 -6.269 -27.257 1.00 93.19 123 THR A C 1
ATOM 972 O O . THR A 1 123 ? -2.385 -6.940 -28.288 1.00 93.19 123 THR A O 1
ATOM 975 N N . ALA A 1 124 ? -1.989 -4.993 -27.240 1.00 93.56 124 ALA A N 1
ATOM 976 C CA . ALA A 1 124 ? -1.548 -4.277 -28.434 1.00 93.56 124 ALA A CA 1
ATOM 977 C C . ALA A 1 124 ? -0.303 -4.920 -29.065 1.00 93.56 124 ALA A C 1
ATOM 979 O O . ALA A 1 124 ? -0.273 -5.126 -30.279 1.00 93.56 124 ALA A O 1
ATOM 980 N N . LEU A 1 125 ? 0.687 -5.302 -28.248 1.00 96.31 125 LEU A N 1
ATOM 981 C CA . LEU A 1 125 ? 1.867 -6.037 -28.713 1.00 96.31 125 LEU A CA 1
ATOM 982 C C . LEU A 1 125 ? 1.468 -7.366 -29.364 1.00 96.31 125 LEU A C 1
ATOM 984 O O . LEU A 1 125 ? 1.936 -7.677 -30.455 1.00 96.31 125 LEU A O 1
ATOM 988 N N . THR A 1 126 ? 0.558 -8.119 -28.743 1.00 95.75 126 THR A N 1
ATOM 989 C CA . THR A 1 126 ? 0.079 -9.404 -29.278 1.00 95.75 126 THR A CA 1
ATOM 990 C C . THR A 1 126 ? -0.586 -9.231 -30.644 1.00 95.75 126 THR A C 1
ATOM 992 O O . THR A 1 126 ? -0.261 -9.964 -31.578 1.00 95.75 126 THR A O 1
ATOM 995 N N . VAL A 1 127 ? -1.466 -8.235 -30.794 1.00 95.81 127 VAL A N 1
ATOM 996 C CA . VAL A 1 127 ? -2.114 -7.922 -32.079 1.00 95.81 127 VAL A CA 1
ATOM 997 C C . VAL A 1 127 ? -1.079 -7.497 -33.123 1.00 95.81 127 VAL A C 1
ATOM 999 O O . VAL A 1 127 ? -1.117 -7.983 -34.251 1.00 95.81 127 VAL A O 1
ATOM 1002 N N . ALA A 1 128 ? -0.112 -6.653 -32.758 1.00 91.88 128 ALA A N 1
ATOM 1003 C CA . ALA A 1 128 ? 0.945 -6.225 -33.673 1.00 91.88 128 ALA A CA 1
ATOM 1004 C C . ALA A 1 128 ? 1.793 -7.407 -34.181 1.00 91.88 128 ALA A C 1
ATOM 1006 O O . ALA A 1 128 ? 2.063 -7.505 -35.382 1.00 91.88 128 ALA A O 1
ATOM 1007 N N . PHE A 1 129 ? 2.164 -8.343 -33.300 1.00 93.75 129 PHE A N 1
ATOM 1008 C CA . PHE A 1 129 ? 2.878 -9.564 -33.687 1.00 93.75 129 PHE A CA 1
ATOM 1009 C C . PHE A 1 129 ? 2.044 -10.463 -34.605 1.00 93.75 129 PHE A C 1
ATOM 1011 O O . PHE A 1 129 ? 2.574 -10.993 -35.582 1.00 93.75 129 PHE A O 1
ATOM 1018 N N . GLN A 1 130 ? 0.743 -10.611 -34.338 1.00 89.81 130 GLN A N 1
ATOM 1019 C CA . GLN A 1 130 ? -0.154 -11.383 -35.203 1.00 89.81 130 GLN A CA 1
ATOM 1020 C C . GLN A 1 130 ? -0.241 -10.780 -36.610 1.00 89.81 130 GLN A C 1
ATOM 1022 O O . GLN A 1 130 ? -0.099 -11.511 -37.590 1.00 89.81 130 GLN A O 1
ATOM 1027 N N . VAL A 1 131 ? -0.408 -9.459 -36.716 1.00 91.44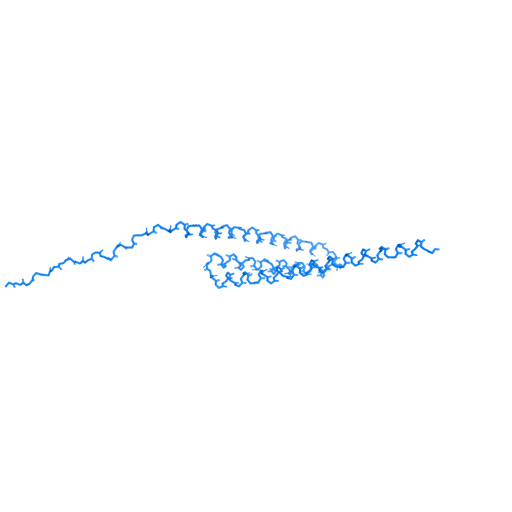 131 VAL A N 1
ATOM 1028 C CA . VAL A 1 131 ? -0.462 -8.754 -38.009 1.00 91.44 131 VAL A CA 1
ATOM 1029 C C . VAL A 1 131 ? 0.868 -8.878 -38.763 1.00 91.44 131 VAL A C 1
ATOM 1031 O O . VAL A 1 131 ? 0.875 -9.154 -39.960 1.00 91.44 131 VAL A O 1
ATOM 1034 N N . THR A 1 132 ? 1.999 -8.744 -38.065 1.00 90.06 132 THR A N 1
ATOM 1035 C CA . THR A 1 132 ? 3.339 -8.828 -38.675 1.00 90.06 132 THR A CA 1
ATOM 1036 C C . THR A 1 132 ? 3.637 -10.230 -39.211 1.00 90.06 132 THR A C 1
ATOM 1038 O O . THR A 1 132 ? 4.114 -10.376 -40.335 1.00 90.06 132 THR A O 1
ATOM 1041 N N . ASN A 1 133 ? 3.306 -11.275 -38.447 1.00 85.56 133 ASN A N 1
ATOM 1042 C CA . ASN A 1 133 ? 3.481 -12.659 -38.890 1.00 85.56 133 ASN A CA 1
ATOM 1043 C C . ASN A 1 133 ? 2.600 -12.994 -40.099 1.00 85.56 133 ASN A C 1
ATOM 1045 O O . ASN A 1 133 ? 3.049 -13.701 -40.997 1.00 85.56 133 ASN A O 1
ATOM 1049 N N . GLN A 1 134 ? 1.374 -12.466 -40.159 1.00 75.69 134 GLN A N 1
ATOM 1050 C CA . GLN A 1 134 ? 0.527 -12.630 -41.343 1.00 75.69 134 GLN A CA 1
ATOM 1051 C C . GLN A 1 134 ? 1.114 -11.921 -42.569 1.00 75.69 134 GLN A C 1
ATOM 1053 O O . GLN A 1 134 ? 1.090 -12.492 -43.654 1.00 75.69 134 GLN A O 1
ATOM 1058 N N . ALA A 1 135 ? 1.697 -10.729 -42.407 1.00 71.25 135 ALA A N 1
ATOM 1059 C CA . ALA A 1 135 ? 2.352 -10.020 -43.506 1.00 71.25 135 ALA A CA 1
ATOM 1060 C C . ALA A 1 135 ? 3.570 -10.783 -44.065 1.00 71.25 135 ALA A C 1
ATOM 1062 O O . ALA A 1 135 ? 3.775 -10.780 -45.274 1.00 71.25 135 ALA A O 1
ATOM 1063 N N . TYR A 1 136 ? 4.340 -11.475 -43.215 1.00 78.25 136 TYR A N 1
ATOM 1064 C CA . TYR A 1 136 ? 5.486 -12.286 -43.652 1.00 78.25 136 TYR A CA 1
ATOM 1065 C C . TYR A 1 136 ? 5.080 -13.527 -44.461 1.00 78.25 136 TYR A C 1
ATOM 1067 O O . TYR A 1 136 ? 5.809 -13.937 -45.350 1.00 78.25 136 TYR A O 1
ATOM 1075 N N . ILE A 1 137 ? 3.919 -14.125 -44.174 1.00 63.97 137 ILE A N 1
ATOM 1076 C CA . ILE A 1 137 ? 3.433 -15.330 -44.875 1.00 63.97 137 ILE A CA 1
ATOM 1077 C C . ILE A 1 137 ? 2.909 -15.004 -46.290 1.00 63.97 137 ILE A C 1
ATOM 1079 O O . ILE A 1 137 ? 2.788 -15.899 -47.123 1.00 63.97 137 ILE A O 1
ATOM 1083 N N . VAL A 1 138 ? 2.572 -13.740 -46.564 1.00 58.25 138 VAL A N 1
ATOM 1084 C CA . VAL A 1 138 ? 1.989 -13.297 -47.845 1.00 58.25 138 VAL A CA 1
ATOM 1085 C C . VAL A 1 138 ? 3.053 -12.883 -48.879 1.00 58.25 138 VAL A C 1
ATOM 1087 O O . VAL A 1 138 ? 2.733 -12.810 -50.065 1.00 58.25 138 VAL A O 1
ATOM 1090 N N . VAL A 1 139 ? 4.294 -12.623 -48.454 1.00 50.66 139 VAL A N 1
ATOM 1091 C CA . VAL A 1 139 ? 5.442 -12.268 -49.319 1.00 50.66 139 VAL A CA 1
ATOM 1092 C C . VAL A 1 139 ? 6.263 -13.510 -49.641 1.00 50.66 139 VAL A C 1
ATOM 1094 O O . VAL A 1 139 ? 6.667 -13.644 -50.817 1.00 50.66 139 VAL A O 1
#

Radius of gyration: 29.92 Å; chains: 1; bounding box: 72×35×115 Å

pLDDT: mean 82.22, std 12.5, range [50.66, 97.06]

Secondary structure (DSSP, 8-state):
-PPP-------TTS--------HHHHHHHHHHHHHHHHHHHHHHHHHHHHHHHHHHHHHS-STTHHHHHHHHHHHHHHHHHHHHHHHHHHTT-HHHHHHHHHHHHHHHHHHHHHHHHHHHHHHHHHHHHHHHHHHHHH-

Sequence (139 aa):
MPPQIDNTLPLDGDEKIDQPLSDNDQNIIRIKKYLLMLLFIQWIVCVVTFGVGLFSALAENSANISNTIQLLILGIVISIYYLFGLVATYKQHEIGLLIFASIGVIFFIAIFILFGYIILVITALTVAFQVTNQAYIVV

Foldseek 3Di:
DDDDDPPPPPPVVPPPPCDPQPPVNVVVVVVLVVQLVVLVVQLVVLVVQLVVLVVVCVVDDPPCNPVSVVSNVVSVVVNVLSVLCNVCSVVVPPVSVVVSVVVVVVVVVVVVVVVVVVVVVVVVVVVVVVVVVVVVVVD

=== Feature glossary ===
Legend for the data blocks above and below:

— What the protein is —

Sequence gives the chain of amino acids in standard one-letter code (A=alanine, C=cysteine, …, Y=tyrosine), read N→C. It is the only feature that is directly encoded by the gene; all structural features are derived from the folded form of this sequence.

The annotation block draws on four external resources. InterPro: which protein families and domains the sequence belongs to. GO: standardized terms for what the protein does, what process it participates in, and where in the cell it acts. CATH: which structural fold it has in the CATH hierarchy. Organism: the species of origin.

— Where its atoms are —

Atomic coordinates in PDBx/mmCIF format — the same representation the Protein Data Bank distributes. Each line of the _atom_site loop places one backbone atom in Cartesian space (units: ångströms, origin: arbitrary).

Six rendered views show the 3D structure from the faces of a cube — i.e. along ±x, ±y, ±z. Rendering representation is drawn randomly per protein from cartoon (secondary-structure ribbons), sticks (backbone bonds), or molecular surface; coloring is either N→C rainbow (blue at the N-terminus through red at the C-terminus) or one color per chain.

— Local backbone conformation —

DSSP 8-state secondary structure assigns each residue one of H (α-helix), G (3₁₀-helix), I (π-helix), E (extended β-strand), B (isolated β-bridge), T (hydrogen-bonded turn), S (bend), or '-' (coil). The assignment is computed from backbone hydrogen-bond geometry via the Kabsch–Sander algorithm.

P-SEA three-state annotation labels each residue as helix, strand, or coil based purely on the geometry of the Cα trace. It serves as a fallback when the full backbone (and thus DSSP) is unavailable.

φ (phi) and ψ (psi) are the two rotatable backbone dihedrals per residue: φ is the C(i-1)–N–Cα–C torsion, ψ is the N–Cα–C–N(i+1) torsion, both in degrees on (−180°, 180°]. α-helical residues cluster near (−60°, −45°); β-strand residues near (−120°, +130°). A Ramachandran plot is simply a scatter of (φ, ψ) for every residue.

— Global shape and packing —

Radius of gyration (Rg) is the root-mean-square distance of Cα atoms from their centroid — a single number for overall size and compactness. A globular domain of N residues has Rg ≈ 2.2·N^0.38 Å; an extended or disordered chain has a much larger Rg. The Cα contact count is the number of residue pairs whose Cα atoms are within 8 Å and are more than four positions apart in sequence — a standard proxy for tertiary packing density. The bounding box is the smallest axis-aligned box enclosing all Cα atoms.

Accessible surface area quantifies burial. A residue with SASA near zero is packed into the hydrophobic core; one with SASA >100 Å² sits on the surface. Computed here via the Shrake–Rupley numerical algorithm with a 1.4 Å probe.

The contact map is a binary N×N matrix image: pixel (i, j) is dark where Cα_i and Cα_j are within 8 Å and |i−j|>4. Because the |i−j|>4 filter removes local helical contacts, off-diagonal stripes parallel to the main diagonal indicate parallel β-sheets; stripes perpendicular to it indicate antiparallel β-sheets. The Ramachandran plot scatters every residue's (φ, ψ) pair against the sterically allowed regions. The PAE heatmap renders the predicted-aligned-error matrix.

— Structural neighborhood —

A 3Di character summarizes, for each residue, the relative orientation of the Cα frame of its nearest spatial neighbor. Because it encodes fold topology rather than chemistry, 3Di alignments detect remote structural similarity that sequence alignment misses.

Structural nearest neighbors (via Foldseek easy-search vs the PDB). Reported per hit: target PDB id, E-value, and alignment TM-score. A TM-score above ~0.5 is the conventional threshold for 'same fold'.

— Confidence and disorder —

For AlphaFold models, the B-factor field carries pLDDT — the model's own estimate of local accuracy on a 0–100 scale. Regions with pLDDT<50 should be treated as essentially unmodeled; they often correspond to intrinsically disordered segments.

B-factor (Debye–Waller factor) reflects atomic displacement in the crystal lattice. It is an experimental observable (units Å²), not a prediction; low values mean the atom is pinned down, high values mean it moves or is heterogeneous across the crystal.

Predicted Aligned Error (PAE) is an AlphaFold confidence matrix: entry (i, j) is the expected error in the position of residue j, in ångströms, when the prediction is superimposed on the true structure at residue i. Low PAE within a block of residues means that block is internally rigid and well-predicted; high PAE between two blocks means their relative placement is uncertain even if each block individually is confident.